Protein AF-A0A6B3HBQ6-F1 (afdb_monomer_lite)

Foldseek 3Di:
DPDPVLDDDCVPDVLLVVQFPDWDDDPQDIDTHGHPPCQVVNLVSCCVVCPPVDDGDDPVVCVVVCVDPPPD

Radius of gyration: 12.81 Å; chains: 1; bounding box: 30×31×29 Å

Sequence (72 aa):
PFDEQSRIDFDEDWELRAGVALLGGEGRARHVYAVPGAQGDVLAVWREVLGEQFWVASRDKAIAAGWFGPVI

pLDDT: mean 92.84, std 7.13, range [64.62, 98.56]

Secondary structure (DSSP, 8-state):
--SGGG---TTT-HHHHTTEEEEEE-SSSEEEEEPTT-HHHHHHHHHHHHGGGS----HHHHHHTT-S-S--

Structure (mmCIF, N/CA/C/O backbone):
data_AF-A0A6B3HBQ6-F1
#
_entry.id   AF-A0A6B3HBQ6-F1
#
loop_
_atom_site.group_PDB
_atom_site.id
_atom_site.type_symbol
_atom_site.label_atom_id
_atom_site.label_alt_id
_atom_site.label_comp_id
_atom_site.label_asym_id
_atom_site.label_entity_id
_atom_site.label_seq_id
_atom_site.pdbx_PDB_ins_code
_atom_site.Cartn_x
_atom_site.Cartn_y
_atom_site.Cartn_z
_atom_site.occupancy
_atom_site.B_iso_or_equiv
_atom_site.auth_seq_id
_atom_site.auth_comp_id
_atom_site.auth_asym_id
_atom_site.auth_atom_id
_atom_site.pdbx_PDB_model_num
ATOM 1 N N . PRO A 1 1 ? 9.260 -17.463 -11.165 1.00 64.62 1 PRO A N 1
ATOM 2 C CA . PRO A 1 1 ? 10.732 -17.610 -11.056 1.00 64.62 1 PRO A CA 1
ATOM 3 C C . PRO A 1 1 ? 11.207 -16.809 -9.840 1.00 64.62 1 PRO A C 1
ATOM 5 O O . PRO A 1 1 ? 10.475 -15.924 -9.419 1.00 64.62 1 PRO A O 1
ATOM 8 N N . PHE A 1 2 ? 12.350 -17.140 -9.240 1.00 76.44 2 PHE A N 1
ATOM 9 C CA . PHE A 1 2 ? 12.948 -16.343 -8.153 1.00 76.44 2 PHE A CA 1
ATOM 10 C C . PHE A 1 2 ? 14.252 -15.702 -8.644 1.00 76.44 2 PHE A C 1
ATOM 12 O O . PHE A 1 2 ? 15.280 -15.768 -7.975 1.00 76.44 2 PHE A O 1
ATOM 19 N N . ASP A 1 3 ? 14.226 -15.191 -9.873 1.00 86.25 3 ASP A N 1
ATOM 20 C CA . ASP A 1 3 ? 15.344 -14.468 -10.471 1.00 86.25 3 ASP A CA 1
ATOM 21 C C . ASP A 1 3 ? 15.272 -12.974 -10.128 1.00 86.25 3 ASP A C 1
ATOM 23 O O . ASP A 1 3 ? 14.315 -12.491 -9.522 1.00 86.25 3 ASP A O 1
ATOM 27 N N . GLU A 1 4 ? 16.313 -12.240 -10.506 1.00 81.25 4 GLU A N 1
ATOM 28 C CA . GLU A 1 4 ? 16.433 -10.812 -10.217 1.00 81.25 4 GLU A CA 1
ATOM 29 C C . GLU A 1 4 ? 15.323 -9.977 -10.870 1.00 81.25 4 GLU A C 1
ATOM 31 O O . GLU A 1 4 ? 14.872 -9.000 -10.284 1.00 81.25 4 GLU A O 1
ATOM 36 N N . GLN A 1 5 ? 14.816 -10.405 -12.030 1.00 83.25 5 GLN A N 1
ATOM 37 C CA . GLN A 1 5 ? 13.711 -9.743 -12.734 1.00 83.25 5 GLN A CA 1
ATOM 38 C C . GLN A 1 5 ? 12.368 -9.908 -12.014 1.00 83.25 5 GLN A C 1
ATOM 40 O O . GLN A 1 5 ? 11.455 -9.115 -12.215 1.00 83.25 5 GLN A O 1
ATOM 45 N N . SER A 1 6 ? 12.250 -10.928 -11.163 1.00 82.88 6 SER A N 1
ATOM 46 C CA . SER A 1 6 ? 11.068 -11.174 -10.335 1.00 82.88 6 SER A CA 1
ATOM 47 C C . SER A 1 6 ? 11.066 -10.339 -9.042 1.00 82.88 6 SER A C 1
ATOM 49 O O . SER A 1 6 ? 10.115 -10.417 -8.262 1.00 82.88 6 SER A O 1
ATOM 51 N N . ARG A 1 7 ? 12.131 -9.568 -8.771 1.00 86.75 7 ARG A N 1
ATOM 52 C CA . ARG A 1 7 ? 12.247 -8.701 -7.593 1.00 86.75 7 ARG A CA 1
ATOM 53 C C . ARG A 1 7 ? 11.722 -7.306 -7.918 1.00 86.75 7 ARG A C 1
ATOM 55 O O . ARG A 1 7 ? 12.214 -6.658 -8.831 1.00 86.75 7 ARG A O 1
ATOM 62 N N . ILE A 1 8 ? 10.783 -6.826 -7.109 1.00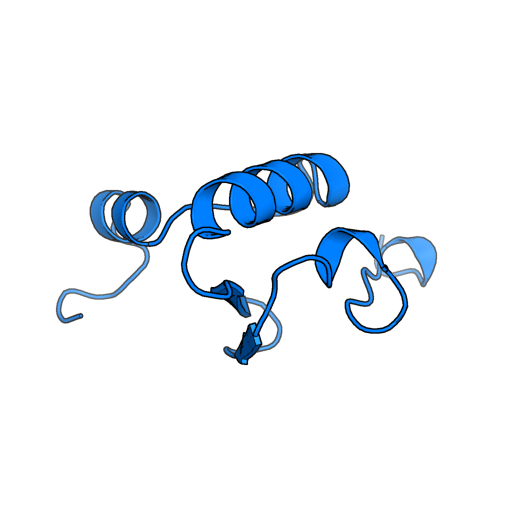 90.06 8 ILE A N 1
ATOM 63 C CA . ILE A 1 8 ? 10.361 -5.425 -7.131 1.00 90.06 8 ILE A CA 1
ATOM 64 C C . ILE A 1 8 ? 11.078 -4.687 -6.004 1.00 90.06 8 ILE A C 1
ATOM 66 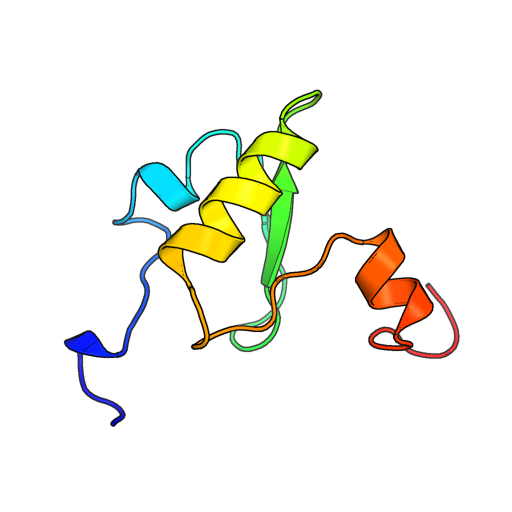O O . ILE A 1 8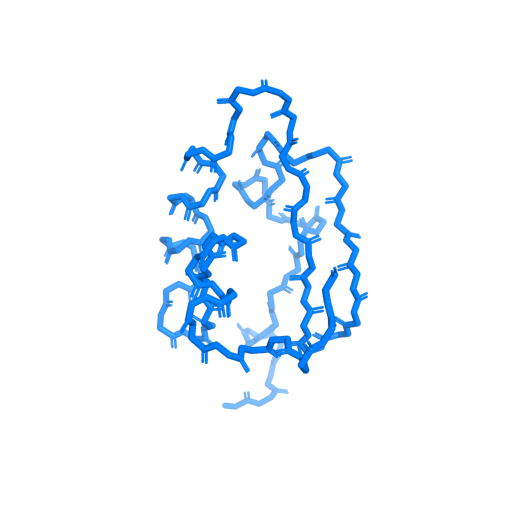 ? 10.945 -5.065 -4.836 1.00 90.06 8 ILE A O 1
ATOM 70 N N . ASP A 1 9 ? 11.842 -3.657 -6.360 1.00 91.12 9 ASP A N 1
ATOM 71 C CA . ASP A 1 9 ? 12.568 -2.817 -5.413 1.00 91.12 9 ASP A CA 1
ATOM 72 C C . ASP A 1 9 ? 11.908 -1.439 -5.314 1.00 91.12 9 ASP A C 1
ATOM 74 O O . ASP A 1 9 ? 11.895 -0.656 -6.262 1.00 91.12 9 ASP A O 1
ATOM 78 N N . PHE A 1 10 ? 11.336 -1.153 -4.145 1.00 93.19 10 PHE A N 1
ATOM 79 C CA . PHE A 1 10 ? 10.680 0.122 -3.878 1.00 93.19 10 PHE A CA 1
ATOM 80 C C . PHE A 1 10 ? 11.647 1.305 -3.986 1.00 93.19 10 PHE A C 1
ATOM 82 O O . PHE A 1 10 ? 11.224 2.380 -4.392 1.00 93.19 10 PHE A O 1
ATOM 89 N N . ASP A 1 11 ? 12.920 1.143 -3.616 1.00 91.75 11 ASP A N 1
ATOM 90 C CA . ASP A 1 11 ? 13.856 2.270 -3.590 1.00 91.75 11 ASP A CA 1
ATOM 91 C C . ASP A 1 11 ? 14.330 2.660 -5.001 1.00 91.75 11 ASP A C 1
ATOM 93 O O . ASP A 1 11 ? 14.681 3.826 -5.228 1.00 91.75 11 ASP A O 1
ATOM 97 N N . GLU A 1 12 ? 14.271 1.727 -5.955 1.00 94.19 12 GLU A N 1
ATOM 98 C CA . GLU A 1 12 ? 14.676 1.925 -7.354 1.00 94.19 12 GLU A CA 1
ATOM 99 C C . GLU A 1 12 ? 13.512 2.320 -8.282 1.00 94.19 12 GLU A C 1
ATOM 101 O O . GLU A 1 12 ? 13.749 2.893 -9.347 1.00 94.19 12 GLU A O 1
ATOM 106 N N . ASP A 1 13 ? 12.261 2.090 -7.872 1.00 94.62 13 ASP A N 1
ATOM 107 C CA . ASP A 1 13 ? 11.066 2.431 -8.647 1.00 94.62 13 ASP A CA 1
ATOM 108 C C . ASP A 1 13 ? 10.458 3.773 -8.197 1.00 94.62 13 ASP A C 1
ATOM 110 O O . ASP 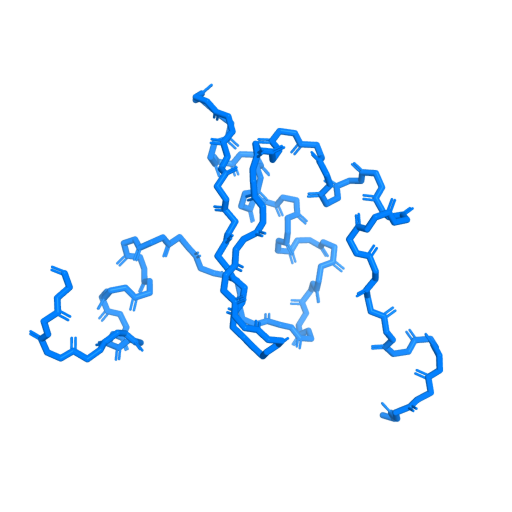A 1 13 ? 9.879 3.913 -7.115 1.00 94.62 13 ASP A O 1
ATOM 114 N N . TRP A 1 14 ? 10.585 4.800 -9.039 1.00 95.94 14 TRP A N 1
ATOM 115 C CA . TRP A 1 14 ? 10.084 6.138 -8.719 1.00 95.94 14 TRP A CA 1
ATOM 116 C C . TRP A 1 14 ? 8.549 6.212 -8.654 1.00 95.94 14 TRP A C 1
ATOM 118 O O . TRP A 1 14 ? 8.027 7.030 -7.890 1.00 95.94 14 TRP A O 1
ATOM 128 N N . GLU A 1 15 ? 7.832 5.378 -9.416 1.00 97.38 15 GLU A N 1
ATOM 129 C CA . GLU A 1 15 ? 6.367 5.361 -9.457 1.00 97.38 15 GLU A CA 1
ATOM 130 C C . GLU A 1 15 ? 5.832 4.847 -8.124 1.00 97.38 15 GLU A C 1
ATOM 132 O O . GLU A 1 15 ? 4.989 5.489 -7.496 1.00 97.38 15 GLU A O 1
ATOM 137 N N . LEU A 1 16 ? 6.410 3.754 -7.616 1.00 97.19 16 LEU A N 1
ATOM 138 C CA . LEU A 1 16 ? 6.030 3.197 -6.316 1.00 97.19 16 LEU A CA 1
ATOM 139 C C . LEU A 1 16 ? 6.317 4.151 -5.151 1.00 97.19 16 LEU A C 1
ATOM 141 O O . LEU A 1 16 ? 5.616 4.095 -4.137 1.00 97.1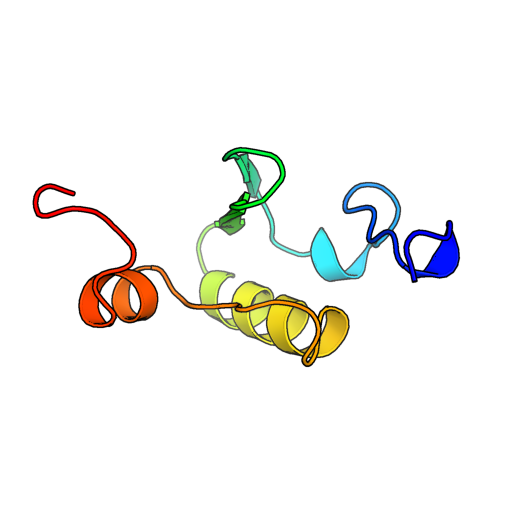9 16 LEU A O 1
ATOM 145 N N . ARG A 1 17 ? 7.305 5.042 -5.289 1.00 97.81 17 ARG A N 1
ATOM 146 C CA . ARG A 1 17 ? 7.667 6.051 -4.277 1.00 97.81 17 ARG A CA 1
ATOM 147 C C . ARG A 1 17 ? 6.787 7.298 -4.322 1.00 97.81 17 ARG A C 1
ATOM 149 O O . ARG A 1 17 ? 6.704 8.015 -3.320 1.00 97.81 17 ARG A O 1
ATOM 156 N N . ALA A 1 18 ? 6.147 7.588 -5.452 1.00 97.94 18 ALA A N 1
ATOM 157 C CA . ALA A 1 18 ? 5.375 8.808 -5.641 1.00 97.94 18 ALA A CA 1
ATOM 158 C C . ALA A 1 18 ? 4.213 8.891 -4.636 1.00 97.94 18 ALA A C 1
ATOM 160 O O . ALA A 1 18 ? 3.324 8.046 -4.602 1.00 97.94 18 ALA A O 1
ATOM 161 N N . GLY A 1 19 ? 4.227 9.919 -3.781 1.00 98.06 19 GLY A N 1
ATOM 162 C CA . GLY A 1 19 ? 3.187 10.123 -2.769 1.00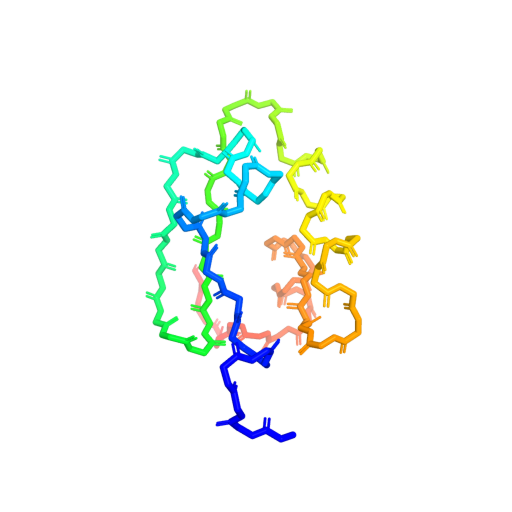 98.06 19 GLY A CA 1
ATOM 163 C C . GLY A 1 19 ? 3.239 9.161 -1.575 1.00 98.06 19 GLY A C 1
ATOM 164 O O . GLY A 1 19 ? 2.348 9.219 -0.729 1.00 98.06 19 GLY A O 1
ATOM 165 N N . VAL A 1 20 ? 4.266 8.314 -1.449 1.00 98.38 20 VAL A N 1
ATOM 166 C CA . VAL A 1 20 ? 4.471 7.449 -0.276 1.00 98.38 20 VAL A CA 1
ATOM 167 C C . VAL A 1 20 ? 5.284 8.190 0.787 1.00 98.38 20 VAL A C 1
ATOM 169 O O . VAL A 1 20 ? 6.398 8.640 0.543 1.00 98.38 20 VAL A O 1
ATOM 172 N N . ALA A 1 21 ? 4.725 8.310 1.990 1.00 98.06 21 ALA A N 1
ATOM 173 C CA . ALA A 1 21 ? 5.383 8.894 3.157 1.00 98.06 21 ALA A CA 1
ATOM 174 C C . ALA A 1 21 ? 6.248 7.872 3.910 1.00 98.06 21 ALA A C 1
ATOM 176 O O . ALA A 1 21 ? 7.304 8.212 4.439 1.00 98.06 21 ALA A O 1
ATOM 177 N N . LEU A 1 22 ? 5.777 6.625 3.993 1.00 97.81 22 LEU A N 1
ATOM 178 C CA . LEU A 1 22 ? 6.455 5.540 4.694 1.00 97.81 22 LEU A CA 1
ATOM 179 C C . LEU A 1 22 ? 6.059 4.195 4.085 1.00 97.81 22 LEU A C 1
ATOM 181 O O . LEU A 1 22 ? 4.896 3.975 3.741 1.00 97.81 22 LEU A O 1
ATOM 185 N N . LEU A 1 23 ? 7.016 3.271 4.041 1.00 96.69 23 LEU A N 1
ATOM 186 C CA . LEU A 1 23 ? 6.770 1.871 3.732 1.00 96.69 23 LEU A CA 1
ATOM 187 C C . LEU A 1 23 ? 7.097 1.004 4.955 1.00 96.69 23 LEU A C 1
ATOM 189 O O . LEU A 1 23 ? 8.252 0.890 5.362 1.00 96.69 23 LEU A O 1
ATOM 193 N N . GLY A 1 24 ? 6.069 0.404 5.550 1.00 95.56 24 GLY A N 1
ATOM 194 C CA . GLY A 1 24 ? 6.176 -0.471 6.719 1.00 95.56 24 GLY A CA 1
ATOM 195 C C . GLY A 1 24 ? 5.780 -1.916 6.420 1.00 95.56 24 GLY A C 1
ATOM 196 O O . GLY A 1 24 ? 5.567 -2.299 5.271 1.00 95.56 24 GLY A O 1
ATOM 197 N N . GLY A 1 25 ? 5.643 -2.717 7.476 1.00 92.88 25 GLY A N 1
ATOM 198 C CA . GLY A 1 25 ? 5.281 -4.134 7.380 1.00 92.88 25 GLY A CA 1
ATOM 199 C C . GLY A 1 25 ? 6.486 -5.057 7.181 1.00 92.88 25 GLY A C 1
ATOM 200 O O . GLY A 1 25 ? 7.639 -4.630 7.244 1.00 92.88 25 GLY A O 1
ATOM 201 N N . GLU A 1 26 ? 6.217 -6.338 6.959 1.00 90.31 26 GLU A N 1
ATOM 202 C CA . GLU A 1 26 ? 7.242 -7.363 6.722 1.00 90.31 26 GLU A CA 1
ATOM 203 C C . GLU A 1 26 ? 7.395 -7.667 5.224 1.00 90.31 26 GLU A C 1
ATOM 205 O O . GLU A 1 26 ? 6.694 -7.088 4.399 1.00 90.31 26 GLU A O 1
ATOM 210 N N . GLY A 1 27 ? 8.353 -8.516 4.850 1.00 83.25 27 GLY A N 1
ATOM 211 C CA . GLY A 1 27 ? 8.722 -8.733 3.446 1.00 83.25 27 GLY A CA 1
ATOM 212 C C . GLY A 1 27 ? 7.583 -9.230 2.546 1.00 83.25 27 GLY A C 1
ATOM 213 O O . GLY A 1 27 ? 7.569 -8.891 1.368 1.00 83.25 27 GLY A O 1
ATOM 214 N N . ARG A 1 28 ? 6.620 -9.994 3.078 1.00 85.06 28 ARG A N 1
ATOM 215 C CA . ARG A 1 28 ? 5.484 -10.541 2.308 1.00 85.06 28 ARG A CA 1
ATOM 216 C C . ARG A 1 28 ? 4.211 -9.692 2.402 1.00 85.06 28 ARG A C 1
ATOM 218 O O . ARG A 1 28 ? 3.346 -9.818 1.543 1.00 85.06 28 ARG A O 1
ATOM 225 N N . ALA A 1 29 ? 4.103 -8.820 3.401 1.00 91.56 29 ALA A N 1
ATOM 226 C CA . ALA A 1 29 ? 2.971 -7.932 3.630 1.00 91.56 29 ALA A CA 1
ATOM 227 C C . ALA A 1 29 ? 3.471 -6.526 3.985 1.00 91.56 29 ALA A C 1
ATOM 229 O O . ALA A 1 29 ? 3.781 -6.213 5.140 1.00 91.56 29 ALA A O 1
ATOM 230 N N . ARG A 1 30 ? 3.543 -5.670 2.962 1.00 95.00 30 ARG A N 1
ATOM 231 C CA . ARG A 1 30 ? 3.943 -4.268 3.098 1.00 95.00 30 ARG A CA 1
ATOM 232 C C . ARG A 1 30 ? 2.730 -3.383 3.367 1.00 95.00 30 ARG A C 1
ATOM 234 O O . ARG A 1 30 ? 1.681 -3.536 2.747 1.00 95.00 30 ARG A O 1
ATOM 241 N N . HIS A 1 31 ? 2.893 -2.425 4.272 1.00 96.25 31 HIS A N 1
ATOM 242 C CA . HIS A 1 31 ? 1.923 -1.362 4.522 1.00 96.25 31 HIS A CA 1
ATOM 243 C C . HIS A 1 31 ? 2.443 -0.059 3.919 1.00 96.25 31 HIS A C 1
ATOM 245 O O . HIS A 1 31 ? 3.492 0.441 4.328 1.00 96.25 31 HIS A O 1
ATOM 251 N N . VAL A 1 32 ? 1.705 0.484 2.954 1.00 97.75 32 VAL A N 1
ATOM 252 C CA . VAL A 1 32 ? 2.056 1.721 2.250 1.00 97.75 32 VAL A CA 1
ATOM 253 C C . VAL A 1 32 ? 1.303 2.880 2.886 1.00 97.75 32 VAL A C 1
ATOM 255 O O . VAL A 1 32 ? 0.072 2.930 2.848 1.00 97.75 32 VAL A O 1
ATOM 258 N N . TYR A 1 33 ? 2.034 3.815 3.481 1.00 98.00 33 TYR A N 1
ATOM 259 C CA . TYR A 1 33 ? 1.460 5.016 4.073 1.00 98.00 33 TYR A CA 1
ATOM 260 C C . TYR A 1 33 ? 1.612 6.162 3.082 1.00 98.00 33 TYR A C 1
ATOM 262 O O . TYR A 1 33 ? 2.720 6.641 2.853 1.00 98.00 33 TYR A O 1
ATOM 270 N N . ALA A 1 34 ? 0.505 6.589 2.480 1.00 98.50 34 ALA A N 1
ATOM 271 C CA . ALA A 1 34 ? 0.493 7.729 1.572 1.00 98.50 34 ALA A CA 1
ATOM 272 C C . ALA A 1 34 ? 0.647 9.056 2.335 1.00 98.50 34 ALA A C 1
ATOM 274 O O . ALA A 1 34 ? 0.203 9.184 3.480 1.00 98.50 34 ALA A O 1
ATOM 275 N N . VAL A 1 35 ? 1.222 10.068 1.684 1.00 98.38 35 VAL A N 1
ATOM 276 C CA . VAL A 1 35 ? 1.107 11.458 2.141 1.00 98.38 35 VAL A CA 1
ATOM 277 C C . VAL A 1 35 ? -0.374 11.879 2.151 1.00 98.38 35 VAL A C 1
ATOM 279 O O . VAL A 1 35 ? -1.178 11.323 1.390 1.00 98.38 35 VAL A O 1
ATOM 282 N N . PRO A 1 36 ? -0.777 12.855 2.988 1.00 97.94 36 PRO A N 1
ATOM 283 C CA . PRO A 1 36 ? -2.167 13.300 3.048 1.00 97.94 36 PRO A CA 1
ATOM 284 C C . PRO A 1 36 ? -2.716 13.689 1.667 1.00 97.94 36 PRO A C 1
ATOM 286 O O . PRO A 1 36 ? -2.113 14.485 0.955 1.00 97.94 36 PRO A O 1
ATOM 289 N N . GLY A 1 37 ? -3.864 13.117 1.295 1.00 98.00 37 GLY A N 1
ATOM 290 C CA . GLY A 1 37 ? -4.524 13.356 0.005 1.00 98.00 37 GLY A CA 1
ATOM 291 C C . GLY A 1 37 ? -4.100 12.427 -1.141 1.00 98.00 37 GLY A C 1
ATOM 292 O O . GLY A 1 37 ? -4.878 12.263 -2.071 1.00 98.00 37 GLY A O 1
ATOM 293 N N . ALA A 1 38 ? -2.954 11.743 -1.054 1.00 98.38 38 ALA A N 1
ATOM 294 C CA . ALA A 1 38 ? -2.427 10.919 -2.154 1.00 98.38 38 ALA A CA 1
ATOM 295 C C . ALA A 1 38 ? -2.869 9.443 -2.120 1.00 98.38 38 ALA A C 1
ATOM 297 O O . ALA A 1 38 ? -2.446 8.648 -2.952 1.00 98.38 38 ALA A O 1
ATOM 298 N N . GLN A 1 39 ? -3.709 9.037 -1.159 1.00 98.19 39 GLN A N 1
ATOM 299 C CA . GLN A 1 39 ? -4.079 7.626 -0.964 1.00 98.19 39 GLN A CA 1
ATOM 300 C C . GLN A 1 39 ? -4.658 6.976 -2.233 1.00 98.19 39 GLN A C 1
ATOM 302 O O . GLN A 1 39 ? -4.361 5.817 -2.518 1.00 98.19 39 GLN A O 1
ATOM 307 N N . GLY A 1 40 ? -5.515 7.700 -2.960 1.00 98.25 40 GLY A N 1
ATOM 308 C CA . GLY A 1 40 ? -6.141 7.199 -4.184 1.00 98.25 40 GLY A CA 1
ATOM 309 C C . GLY A 1 40 ? -5.117 6.950 -5.287 1.00 98.25 40 GLY A C 1
ATOM 310 O O . GLY A 1 40 ? -5.102 5.865 -5.864 1.00 98.25 40 GLY A O 1
ATOM 311 N N . ASP A 1 41 ? -4.232 7.921 -5.500 1.00 98.50 41 ASP A N 1
ATOM 312 C CA . ASP A 1 41 ? -3.201 7.876 -6.536 1.00 98.50 41 ASP A CA 1
ATOM 313 C C . ASP A 1 41 ? -2.171 6.784 -6.238 1.00 98.50 41 ASP A C 1
ATOM 315 O O . ASP A 1 41 ? -1.907 5.941 -7.089 1.00 98.50 41 ASP A O 1
ATOM 319 N N . VAL A 1 42 ? -1.678 6.709 -4.995 1.00 98.56 42 VAL A N 1
ATOM 320 C CA . VAL A 1 42 ? -0.758 5.647 -4.551 1.00 98.56 42 VAL A CA 1
ATOM 321 C C . VAL A 1 42 ? -1.380 4.268 -4.764 1.00 98.56 42 VAL A C 1
ATOM 323 O O . VAL A 1 42 ? -0.733 3.371 -5.296 1.00 98.56 42 VAL A O 1
ATOM 326 N N . LEU A 1 43 ? -2.650 4.084 -4.388 1.00 98.56 43 LEU A N 1
ATOM 327 C CA . LEU A 1 43 ? -3.338 2.808 -4.584 1.00 98.56 43 LEU A CA 1
ATOM 328 C C . LEU A 1 43 ? -3.488 2.445 -6.068 1.00 98.56 43 LEU A C 1
ATOM 330 O O . LEU A 1 43 ? -3.434 1.261 -6.403 1.00 98.56 43 LEU A O 1
ATOM 334 N N . ALA A 1 44 ? -3.730 3.432 -6.932 1.00 98.44 44 ALA A N 1
ATOM 335 C CA . ALA A 1 44 ? -3.840 3.223 -8.371 1.00 98.44 44 ALA A CA 1
ATOM 336 C C . ALA A 1 44 ? -2.486 2.815 -8.966 1.00 98.44 44 ALA A C 1
ATOM 338 O O . ALA A 1 44 ? -2.397 1.741 -9.557 1.00 98.44 44 ALA A O 1
ATOM 339 N N . VAL A 1 45 ? -1.436 3.599 -8.706 1.00 98.25 45 VAL A N 1
ATOM 340 C CA . VAL A 1 45 ? -0.073 3.340 -9.193 1.00 98.25 45 VAL A CA 1
ATOM 341 C C . VAL A 1 45 ? 0.427 1.975 -8.730 1.00 98.25 45 VAL A C 1
ATOM 343 O O . VAL A 1 45 ? 0.877 1.173 -9.539 1.00 98.25 45 VAL A O 1
ATOM 346 N N . TRP A 1 46 ? 0.271 1.644 -7.446 1.00 97.75 46 TRP A N 1
ATOM 347 C CA . TRP A 1 46 ? 0.721 0.350 -6.926 1.00 97.75 46 TRP A CA 1
ATOM 348 C C . TRP A 1 46 ? -0.003 -0.836 -7.565 1.00 97.75 46 TRP A C 1
ATOM 350 O O . TRP A 1 46 ? 0.600 -1.888 -7.753 1.00 97.75 46 TRP A O 1
ATOM 360 N N . ARG A 1 47 ? -1.290 -0.696 -7.906 1.00 97.69 47 ARG A N 1
ATOM 361 C CA . ARG A 1 47 ? -2.025 -1.745 -8.629 1.00 97.69 47 ARG A CA 1
ATOM 362 C C . ARG A 1 47 ? -1.554 -1.901 -10.064 1.00 97.69 47 ARG A C 1
ATOM 364 O O . ARG A 1 47 ? -1.541 -3.021 -10.559 1.00 97.69 47 ARG A O 1
ATOM 371 N N . GLU A 1 48 ? -1.230 -0.797 -10.719 1.00 97.12 48 GLU A N 1
ATOM 372 C CA . GLU A 1 48 ? -0.767 -0.799 -12.101 1.00 97.12 48 GLU A CA 1
ATOM 373 C C . GLU A 1 48 ? 0.635 -1.401 -12.208 1.00 97.12 48 GLU A C 1
ATOM 375 O O . GLU A 1 48 ? 0.823 -2.378 -12.929 1.00 97.12 48 GLU A O 1
ATOM 380 N N . VAL A 1 49 ? 1.582 -0.894 -11.415 1.00 95.88 49 VAL A N 1
ATOM 381 C CA . VAL A 1 49 ? 2.988 -1.320 -11.446 1.00 95.88 49 VAL A CA 1
ATOM 382 C C . VAL A 1 49 ? 3.150 -2.776 -11.004 1.00 95.88 49 VAL A C 1
ATOM 384 O O . VAL A 1 49 ? 3.833 -3.557 -11.664 1.00 95.88 49 VAL A O 1
ATOM 387 N N . LEU A 1 50 ? 2.508 -3.179 -9.900 1.00 94.69 50 LEU A N 1
ATOM 388 C CA . LEU A 1 50 ? 2.635 -4.550 -9.389 1.00 94.69 50 LEU A CA 1
ATOM 389 C C . LEU A 1 50 ? 1.761 -5.554 -10.153 1.00 94.69 50 LEU A C 1
ATOM 391 O O . LEU A 1 50 ? 2.024 -6.762 -10.116 1.00 94.69 50 LEU A O 1
ATOM 395 N N . GLY A 1 51 ? 0.727 -5.065 -10.843 1.00 92.06 51 GLY A N 1
ATOM 396 C CA . GLY A 1 51 ? -0.181 -5.862 -11.654 1.00 92.06 51 GLY A CA 1
ATOM 397 C C . GLY A 1 51 ? -0.751 -7.065 -10.902 1.00 92.06 51 GLY A C 1
ATOM 398 O O . GLY A 1 51 ? -1.184 -6.975 -9.754 1.00 92.06 51 GLY A O 1
ATOM 399 N N . GLU A 1 52 ? -0.738 -8.222 -11.560 1.00 92.25 52 GLU A N 1
ATOM 400 C CA . GLU A 1 52 ? -1.280 -9.473 -11.014 1.00 92.25 52 GLU A CA 1
ATOM 401 C C . GLU A 1 52 ? -0.312 -10.211 -10.073 1.00 92.25 52 GLU A C 1
ATOM 403 O O . GLU A 1 52 ? -0.680 -11.226 -9.482 1.00 92.25 52 GLU A O 1
ATOM 408 N N . GLN A 1 53 ? 0.922 -9.717 -9.910 1.00 90.44 53 GLN A N 1
ATOM 409 C CA . GLN A 1 53 ? 1.942 -10.377 -9.087 1.00 90.44 53 GLN A CA 1
ATOM 410 C C . GLN A 1 53 ? 1.701 -10.175 -7.581 1.00 90.44 53 GLN A C 1
ATOM 412 O O . GLN A 1 53 ? 2.189 -10.962 -6.770 1.00 90.44 53 GLN A O 1
ATOM 417 N N . PHE A 1 54 ? 0.938 -9.143 -7.202 1.00 93.75 54 PHE A N 1
ATOM 418 C CA . PHE A 1 54 ? 0.662 -8.783 -5.811 1.00 93.75 54 PHE A CA 1
ATOM 419 C C . PHE A 1 54 ? -0.822 -8.496 -5.582 1.00 93.75 54 PHE A C 1
ATOM 421 O O . PHE A 1 54 ? -1.520 -7.942 -6.429 1.00 93.75 54 PHE A O 1
ATOM 428 N N . TRP A 1 55 ? -1.302 -8.778 -4.371 1.00 95.50 55 TRP A N 1
ATOM 429 C CA . TRP A 1 55 ? -2.602 -8.282 -3.926 1.00 95.50 55 TRP A CA 1
ATOM 430 C C . TRP A 1 55 ? -2.461 -6.894 -3.308 1.00 95.50 55 TRP A C 1
ATOM 432 O O . TRP A 1 55 ? -1.953 -6.741 -2.200 1.00 95.50 55 TRP A O 1
ATOM 442 N N . VAL A 1 56 ? -2.966 -5.880 -4.012 1.00 97.06 56 VAL A N 1
ATOM 443 C CA . VAL A 1 56 ? -2.937 -4.486 -3.553 1.00 97.06 56 VAL A CA 1
ATOM 444 C C . VAL A 1 56 ? -4.351 -4.005 -3.212 1.00 97.06 56 VAL A C 1
ATOM 446 O O . VAL A 1 56 ? -5.232 -3.845 -4.072 1.00 97.06 56 VAL A O 1
ATOM 449 N N . ALA A 1 57 ? -4.584 -3.737 -1.930 1.00 97.38 57 ALA A N 1
ATOM 450 C CA . ALA A 1 57 ? -5.868 -3.283 -1.408 1.00 97.38 57 ALA A CA 1
ATOM 451 C C . ALA A 1 57 ? -5.725 -2.003 -0.583 1.00 97.38 57 ALA A C 1
ATOM 453 O O . ALA A 1 57 ? -4.705 -1.765 0.057 1.00 97.38 57 ALA A O 1
ATOM 454 N N . SER A 1 58 ? -6.787 -1.189 -0.568 1.00 97.31 58 SER A N 1
ATOM 455 C CA . SER A 1 58 ? -6.911 -0.158 0.461 1.00 97.31 58 SER A CA 1
ATOM 456 C C . SER A 1 58 ? -7.080 -0.821 1.825 1.00 97.31 58 SER A C 1
ATOM 458 O O . SER A 1 58 ? -7.538 -1.965 1.910 1.00 97.31 58 SER A O 1
ATOM 460 N N . ARG A 1 59 ? -6.795 -0.069 2.894 1.00 94.94 59 ARG A N 1
ATOM 461 C CA . ARG A 1 59 ? -7.021 -0.522 4.272 1.00 94.94 59 ARG A CA 1
ATOM 462 C C . ARG A 1 59 ? -8.436 -1.072 4.455 1.00 94.94 59 ARG A C 1
ATOM 464 O O . ARG A 1 59 ? -8.587 -2.210 4.877 1.00 94.94 59 ARG A O 1
ATOM 471 N N . ASP A 1 60 ? -9.455 -0.317 4.055 1.00 95.38 60 ASP A N 1
ATOM 472 C CA . ASP A 1 60 ? -10.854 -0.728 4.230 1.00 95.38 60 ASP A CA 1
ATOM 473 C C . ASP A 1 60 ? -11.191 -2.018 3.473 1.00 95.38 60 ASP A C 1
ATOM 475 O O . ASP A 1 60 ? -11.898 -2.875 3.997 1.00 95.38 60 ASP A O 1
ATOM 479 N N . LYS A 1 61 ? -10.644 -2.200 2.261 1.00 96.62 61 LYS A N 1
ATOM 480 C CA . LYS A 1 61 ? -10.836 -3.437 1.492 1.00 96.62 61 LYS A CA 1
ATOM 481 C C . LYS A 1 61 ? -10.146 -4.628 2.152 1.00 96.62 61 LYS A C 1
ATOM 483 O O . LYS A 1 61 ? -10.745 -5.694 2.223 1.00 96.62 61 LYS A O 1
ATOM 488 N N . ALA A 1 62 ? -8.922 -4.451 2.641 1.00 95.00 62 ALA A N 1
ATOM 489 C CA . ALA A 1 62 ? -8.189 -5.499 3.347 1.00 95.00 62 ALA A CA 1
ATOM 490 C C . ALA A 1 62 ? -8.892 -5.906 4.657 1.00 95.00 62 ALA A C 1
ATOM 492 O O . ALA A 1 62 ? -8.984 -7.092 4.967 1.00 95.00 62 ALA A O 1
ATOM 493 N N . ILE A 1 63 ? -9.461 -4.936 5.386 1.00 94.44 63 ILE A N 1
ATOM 494 C CA . ILE A 1 63 ? -10.291 -5.183 6.575 1.00 94.44 63 ILE A CA 1
ATOM 495 C C . ILE A 1 63 ? -11.548 -5.968 6.202 1.00 94.44 63 ILE A C 1
ATOM 497 O O . ILE A 1 63 ? -11.819 -7.007 6.797 1.00 94.44 63 ILE A O 1
ATOM 501 N N . ALA A 1 64 ? -12.299 -5.503 5.201 1.00 94.94 64 ALA A N 1
ATOM 502 C CA . ALA A 1 64 ? -13.519 -6.172 4.754 1.00 94.94 64 ALA A CA 1
ATOM 503 C C . ALA A 1 64 ? -13.255 -7.600 4.244 1.00 94.94 64 ALA A C 1
ATOM 505 O O . ALA A 1 64 ? -14.106 -8.473 4.391 1.00 94.94 64 ALA A O 1
ATOM 506 N N . ALA A 1 65 ? -12.073 -7.847 3.675 1.00 94.88 65 ALA A N 1
ATOM 507 C CA . ALA A 1 65 ? -11.627 -9.164 3.232 1.00 94.88 65 ALA A CA 1
ATOM 508 C C . ALA A 1 65 ? -11.082 -10.055 4.368 1.00 94.88 65 ALA A C 1
ATOM 510 O O . ALA A 1 65 ? -10.710 -11.198 4.109 1.00 94.88 65 ALA A O 1
ATOM 511 N N . GLY A 1 66 ? -11.013 -9.556 5.608 1.00 94.00 66 GLY A N 1
ATOM 512 C CA . GLY A 1 66 ? -10.541 -10.318 6.766 1.00 94.00 66 GLY A CA 1
ATOM 513 C C . GLY A 1 66 ? -9.043 -10.624 6.746 1.00 94.00 66 GLY A C 1
ATOM 514 O O . GLY A 1 66 ? -8.618 -11.631 7.304 1.00 94.00 66 GLY A O 1
ATOM 515 N N . TRP A 1 67 ? -8.233 -9.794 6.078 1.00 92.00 67 TRP A N 1
ATOM 516 C CA . TRP A 1 67 ? -6.777 -10.002 6.006 1.00 92.00 67 TRP A CA 1
ATOM 517 C C . TRP A 1 67 ? -6.083 -9.759 7.340 1.00 92.00 67 TRP A C 1
ATOM 519 O O . TRP A 1 67 ? -5.042 -10.345 7.631 1.00 92.00 67 TRP A O 1
ATOM 529 N N . PHE A 1 68 ? -6.667 -8.885 8.146 1.00 88.00 68 PHE A N 1
ATOM 530 C CA . PHE A 1 68 ? -6.246 -8.669 9.514 1.00 88.00 68 PHE A CA 1
ATOM 531 C C . PHE A 1 68 ? -7.090 -9.564 10.417 1.00 88.00 68 PHE A C 1
ATOM 533 O O . PHE A 1 68 ? -8.267 -9.801 10.141 1.00 88.00 68 PHE A O 1
ATOM 540 N N . GLY A 1 69 ? -6.474 -10.082 11.480 1.00 83.75 69 GLY A N 1
ATOM 541 C CA . GLY A 1 69 ? -7.165 -10.902 12.471 1.00 83.75 69 GLY A CA 1
ATOM 542 C C . GLY A 1 69 ? -8.361 -10.180 13.114 1.00 83.75 69 GLY A C 1
ATOM 543 O O . GLY A 1 69 ? -8.652 -9.026 12.808 1.00 83.75 69 GLY A O 1
ATOM 544 N N . PRO A 1 70 ? -9.055 -10.829 14.060 1.00 80.31 70 PRO A N 1
ATOM 545 C CA . PRO A 1 70 ? -10.325 -10.334 14.603 1.00 80.31 70 PRO A CA 1
ATOM 546 C C . PRO A 1 70 ? -10.235 -8.996 15.366 1.00 80.31 70 PRO A C 1
ATOM 548 O O . PRO A 1 70 ? -11.268 -8.464 15.763 1.00 80.31 70 PRO A O 1
ATOM 551 N N . VAL A 1 71 ? -9.031 -8.458 15.588 1.00 75.44 71 VAL A N 1
ATOM 552 C CA . VAL A 1 71 ? -8.778 -7.179 16.265 1.00 75.44 71 VAL A CA 1
ATOM 553 C C . VAL A 1 71 ? -7.830 -6.345 15.400 1.00 75.44 71 VAL A C 1
ATOM 555 O O . VAL A 1 71 ? -6.790 -6.855 14.978 1.00 75.44 71 VAL A O 1
ATOM 558 N N . ILE A 1 72 ? -8.195 -5.083 15.144 1.00 68.62 72 ILE A N 1
ATOM 559 C CA . ILE A 1 72 ? -7.479 -4.126 14.277 1.00 68.62 72 ILE A CA 1
ATOM 560 C C . ILE A 1 72 ? -7.323 -2.792 14.996 1.00 68.62 72 ILE A C 1
ATOM 562 O O . ILE A 1 72 ? -8.319 -2.358 15.616 1.00 68.62 72 ILE A O 1
#